Protein AF-A0A2V2AJR9-F1 (afdb_monomer_lite)

Radius of gyration: 31.97 Å; chains: 1; bounding box: 78×36×89 Å

Secondary structure (DSSP, 8-state):
-----SHHHHHHHHHHHHHHHHHHHHHHHHHHHHHHHHHHHHHHHHHTT-----TT-TTPEEEEETTEEEEEEEEEEETTEEEEEEE-TTS-EEEEEEEE---TT-PPP-GGGEEEE-SS-EEESSS-PPPB------

Foldseek 3Di:
DDDPPDPVPVVVVVVVVVVVVVVVVVVVVVVVVVVVVVVVVVVVVVVQPDFDADPVCNQWGWADHPVATWTKHFPDWDPQKTWIFTAHPNRHTLDIAIWGDQDPVRDTDGNVQWRHDPSQWTQGPPGDIIDGPPPPDD

pLDDT: mean 76.73, std 15.35, range [36.84, 96.38]

Structure (mmCIF, N/CA/C/O backbone):
data_AF-A0A2V2AJR9-F1
#
_entry.id   AF-A0A2V2AJR9-F1
#
loop_
_atom_site.group_PDB
_atom_site.id
_atom_site.type_symbol
_atom_site.label_atom_id
_atom_site.label_alt_id
_atom_site.label_comp_id
_atom_site.label_asym_id
_atom_site.label_entity_id
_atom_site.label_seq_id
_atom_site.pdbx_PDB_ins_code
_atom_site.Cartn_x
_atom_site.Cartn_y
_atom_site.Cartn_z
_atom_site.occupancy
_atom_site.B_iso_or_equiv
_atom_site.auth_seq_id
_atom_site.auth_comp_id
_atom_site.auth_asym_id
_atom_site.auth_atom_id
_atom_site.pdbx_PDB_model_num
ATOM 1 N N . MET A 1 1 ? 62.418 18.499 -64.722 1.00 42.22 1 MET A N 1
ATOM 2 C CA . MET A 1 1 ? 61.248 19.071 -64.012 1.00 42.22 1 MET A CA 1
ATOM 3 C C . MET A 1 1 ? 60.024 18.639 -64.803 1.00 42.22 1 MET A C 1
ATOM 5 O O . MET A 1 1 ? 60.052 18.815 -66.004 1.00 42.22 1 MET A O 1
ATOM 9 N N . SER A 1 2 ? 58.988 17.984 -64.301 1.00 48.09 2 SER A N 1
ATOM 10 C CA . SER A 1 2 ? 58.461 17.825 -62.945 1.00 48.09 2 SER A CA 1
ATOM 11 C C . SER A 1 2 ? 57.370 16.748 -63.058 1.00 48.09 2 SER A C 1
ATOM 13 O O . SER A 1 2 ? 56.442 16.892 -63.849 1.00 48.09 2 SER A O 1
ATOM 15 N N . ARG A 1 3 ? 57.480 15.642 -62.317 1.00 46.56 3 ARG A N 1
ATOM 16 C CA . ARG A 1 3 ? 56.421 14.621 -62.247 1.00 46.56 3 ARG A CA 1
ATOM 17 C C . ARG A 1 3 ? 56.436 13.952 -60.870 1.00 46.56 3 ARG A C 1
ATOM 19 O O . ARG A 1 3 ? 56.683 12.764 -60.768 1.00 46.56 3 ARG A O 1
ATOM 26 N N . LEU A 1 4 ? 56.241 14.743 -59.815 1.00 50.91 4 LEU A N 1
ATOM 27 C CA . LEU A 1 4 ? 56.117 14.273 -58.428 1.00 50.91 4 LEU A CA 1
ATOM 28 C C . LEU A 1 4 ? 55.195 15.223 -57.643 1.00 50.91 4 LEU A C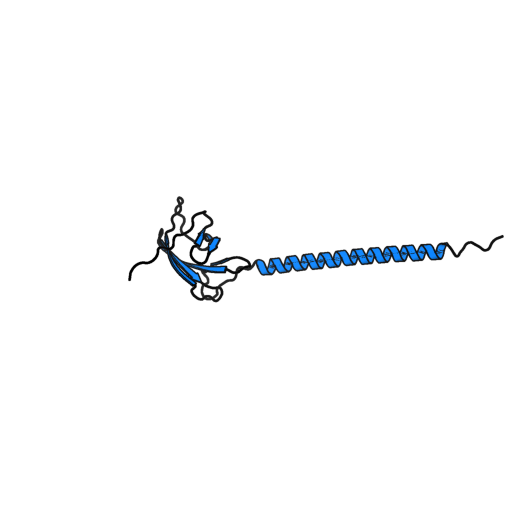 1
ATOM 30 O O . LEU A 1 4 ? 55.645 15.941 -56.761 1.00 50.91 4 LEU A O 1
ATOM 34 N N . THR A 1 5 ? 53.909 15.281 -57.998 1.00 52.09 5 THR A N 1
ATOM 35 C CA . THR A 1 5 ? 52.903 16.030 -57.213 1.00 52.09 5 THR A CA 1
ATOM 36 C C . THR A 1 5 ? 51.490 15.546 -57.546 1.00 52.09 5 THR A C 1
ATOM 38 O O . THR A 1 5 ? 50.695 16.261 -58.146 1.00 52.09 5 THR A O 1
ATOM 41 N N . ARG A 1 6 ? 51.165 14.285 -57.235 1.00 54.06 6 ARG A N 1
ATOM 42 C CA . ARG A 1 6 ? 49.758 13.828 -57.278 1.00 54.06 6 ARG A CA 1
ATOM 43 C C . ARG A 1 6 ? 49.387 12.704 -56.312 1.00 54.06 6 ARG A C 1
ATOM 45 O O . ARG A 1 6 ? 48.204 12.495 -56.083 1.00 54.06 6 ARG A O 1
ATOM 52 N N . GLU A 1 7 ? 50.356 12.013 -55.715 1.00 50.88 7 GLU A N 1
ATOM 53 C CA . GLU A 1 7 ? 50.063 10.841 -54.871 1.00 50.88 7 GLU A CA 1
ATOM 54 C C . GLU A 1 7 ? 49.806 11.181 -53.389 1.00 50.88 7 GLU A C 1
ATOM 56 O O . GLU A 1 7 ? 49.169 10.405 -52.686 1.00 50.88 7 GLU A O 1
ATOM 61 N N . GLY A 1 8 ? 50.207 12.370 -52.916 1.00 49.84 8 GLY A N 1
ATOM 62 C CA . GLY A 1 8 ? 50.017 12.787 -51.516 1.00 49.84 8 GLY A CA 1
ATOM 63 C C . GLY A 1 8 ? 48.597 13.251 -51.149 1.00 49.84 8 GLY A C 1
ATOM 64 O O . GLY A 1 8 ? 48.145 13.015 -50.031 1.00 49.84 8 GLY A O 1
ATOM 65 N N . GLU A 1 9 ? 47.858 13.870 -52.077 1.00 51.28 9 GLU A N 1
ATOM 66 C CA . GLU A 1 9 ? 46.521 14.430 -51.792 1.00 51.28 9 GLU A CA 1
ATOM 67 C C . GLU A 1 9 ? 45.401 13.374 -51.770 1.00 51.28 9 GLU A C 1
ATOM 69 O O . GLU A 1 9 ? 44.411 13.536 -51.049 1.00 51.28 9 GLU A O 1
ATOM 74 N N . LEU A 1 10 ? 45.552 12.261 -52.503 1.00 48.28 10 LEU A N 1
ATOM 75 C CA . LEU A 1 10 ? 44.538 11.197 -52.538 1.00 48.28 10 LEU A CA 1
ATOM 76 C C . LEU A 1 10 ? 44.457 10.405 -51.220 1.00 48.28 10 LEU A C 1
ATOM 78 O O . LEU A 1 10 ? 43.357 10.049 -50.787 1.00 48.28 10 LEU A O 1
ATOM 82 N N . CYS A 1 11 ? 45.584 10.159 -50.544 1.00 52.75 11 CYS A N 1
ATOM 83 C CA . CYS A 1 11 ? 45.584 9.435 -49.267 1.00 52.75 11 CYS A CA 1
ATOM 84 C C . CYS A 1 11 ? 44.961 10.265 -48.132 1.00 52.75 11 CYS A C 1
ATOM 86 O O . CYS A 1 11 ? 44.143 9.749 -47.370 1.00 52.75 11 CYS A O 1
ATOM 88 N N . GLN A 1 12 ? 45.253 11.569 -48.062 1.00 51.16 12 GLN A N 1
ATOM 89 C CA . GLN A 1 12 ? 44.772 12.441 -46.981 1.00 51.16 12 GLN A CA 1
ATOM 90 C C . GLN A 1 12 ? 43.250 12.689 -47.008 1.00 51.16 12 GLN A C 1
ATOM 92 O O . GLN A 1 12 ? 42.609 12.754 -45.956 1.00 51.16 12 GLN A O 1
ATOM 97 N N . CYS A 1 13 ? 42.640 12.800 -48.194 1.00 53.31 13 CYS A N 1
ATOM 98 C CA . CYS A 1 13 ? 41.189 13.000 -48.317 1.00 53.31 13 CYS A CA 1
ATOM 99 C C . CYS A 1 13 ? 40.373 11.755 -47.942 1.00 53.31 13 CYS A C 1
ATOM 101 O O . CYS A 1 13 ? 39.244 11.872 -47.457 1.00 53.31 13 CYS A O 1
ATOM 103 N N . THR A 1 14 ? 40.929 10.567 -48.171 1.00 53.72 14 THR A N 1
ATOM 104 C CA . THR A 1 14 ? 40.244 9.291 -47.927 1.00 53.72 14 THR A CA 1
ATOM 105 C C . THR A 1 14 ? 40.241 8.943 -46.437 1.00 53.72 14 THR A C 1
ATOM 107 O O . THR A 1 14 ? 39.232 8.469 -45.913 1.00 53.72 14 THR A O 1
ATOM 110 N N . ASP A 1 15 ? 41.330 9.270 -45.739 1.00 59.53 15 ASP A N 1
ATOM 111 C CA . ASP A 1 15 ? 41.487 9.060 -44.299 1.00 59.53 15 ASP A CA 1
ATOM 112 C C . ASP A 1 15 ? 40.589 10.006 -43.479 1.00 59.53 15 ASP A C 1
ATOM 114 O O . ASP A 1 15 ? 39.813 9.578 -42.625 1.00 59.53 15 ASP A O 1
ATOM 118 N N . LYS A 1 16 ? 40.551 11.297 -43.846 1.00 62.78 16 LYS A N 1
ATOM 119 C CA . LYS A 1 16 ? 39.670 12.290 -43.206 1.00 62.78 16 LYS A CA 1
ATOM 120 C C . LYS A 1 16 ? 38.186 11.934 -43.342 1.00 62.78 16 LYS A C 1
ATOM 122 O O . LYS A 1 16 ? 37.437 12.055 -42.376 1.00 62.78 16 LYS A O 1
ATOM 127 N N . LYS A 1 17 ? 37.756 11.457 -44.519 1.00 64.50 17 LYS A N 1
ATOM 128 C CA . LYS A 1 17 ? 36.372 11.003 -44.744 1.00 64.50 17 LYS A CA 1
ATOM 129 C C . LYS A 1 17 ? 36.039 9.745 -43.938 1.00 64.50 17 LYS A C 1
ATOM 131 O O . LYS A 1 17 ? 34.948 9.677 -43.378 1.00 64.50 17 LYS A O 1
ATOM 136 N N . ARG A 1 18 ? 36.964 8.782 -43.832 1.00 70.81 18 ARG A N 1
ATOM 137 C CA . ARG A 1 18 ? 36.795 7.601 -42.965 1.00 70.81 18 ARG A CA 1
ATOM 138 C C . ARG A 1 18 ? 36.678 7.993 -41.495 1.00 70.81 18 ARG A C 1
ATOM 140 O O . ARG A 1 18 ? 35.771 7.509 -40.828 1.00 70.81 18 ARG A O 1
ATOM 147 N N . LEU A 1 19 ? 37.519 8.910 -41.016 1.00 73.19 19 LEU A N 1
ATOM 148 C CA . LEU A 1 19 ? 37.468 9.413 -39.642 1.00 73.19 19 LEU A CA 1
ATOM 149 C C . LEU A 1 19 ? 36.123 10.092 -39.332 1.00 73.19 19 LEU A C 1
ATOM 151 O O . L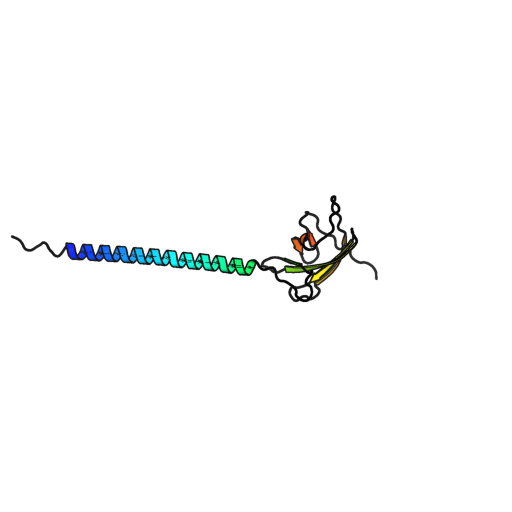EU A 1 19 ? 35.514 9.809 -38.304 1.00 73.19 19 LEU A O 1
ATOM 155 N N . SER A 1 20 ? 35.623 10.940 -40.241 1.00 78.44 20 SER A N 1
ATOM 156 C CA . SER A 1 20 ? 34.323 11.609 -40.090 1.00 78.44 20 SER A CA 1
ATOM 157 C C . SER A 1 20 ? 33.141 10.636 -40.085 1.00 78.44 20 SER A C 1
ATOM 159 O O . SER A 1 20 ? 32.211 10.819 -39.303 1.00 78.44 20 SER A O 1
ATOM 161 N N . ILE A 1 21 ? 33.175 9.589 -40.915 1.00 83.38 21 ILE A N 1
ATOM 162 C CA . ILE A 1 21 ? 32.126 8.558 -40.950 1.00 83.38 21 ILE A CA 1
ATOM 163 C C . ILE A 1 21 ? 32.126 7.743 -39.653 1.00 83.38 21 ILE A C 1
ATOM 165 O O . ILE A 1 21 ? 31.066 7.530 -39.073 1.00 83.38 21 ILE A O 1
ATOM 169 N N . THR A 1 22 ? 33.294 7.340 -39.149 1.00 86.06 22 THR A N 1
ATOM 170 C CA . THR A 1 22 ? 33.398 6.599 -37.883 1.00 86.06 22 THR A CA 1
ATOM 171 C C . THR A 1 22 ? 32.892 7.424 -36.698 1.00 86.06 22 THR A C 1
ATOM 173 O O . THR A 1 22 ? 32.164 6.903 -35.856 1.00 86.06 22 THR A O 1
ATOM 176 N N . LEU A 1 23 ? 33.209 8.724 -36.656 1.00 87.25 23 LEU A N 1
ATOM 177 C CA . LEU A 1 23 ? 32.698 9.651 -35.639 1.00 87.25 23 LEU A CA 1
ATOM 178 C C . LEU A 1 23 ? 31.177 9.810 -35.713 1.00 87.25 23 LEU A C 1
ATOM 180 O O . LEU A 1 23 ? 30.508 9.779 -34.682 1.00 87.25 23 LEU A O 1
ATOM 184 N N . LEU A 1 24 ? 30.625 9.927 -36.923 1.00 87.44 24 LEU A N 1
ATOM 185 C CA . LEU A 1 24 ? 29.182 10.004 -37.131 1.00 87.44 24 LEU A CA 1
ATOM 186 C C . LEU A 1 24 ? 28.481 8.715 -36.677 1.00 87.44 24 LEU A C 1
ATOM 188 O O . LEU A 1 24 ? 27.476 8.784 -35.976 1.00 87.44 24 LEU A O 1
ATOM 192 N N . ILE A 1 25 ? 29.025 7.544 -37.019 1.00 90.38 25 ILE A N 1
ATOM 193 C CA . ILE A 1 25 ? 28.482 6.242 -36.603 1.00 90.38 25 ILE A CA 1
ATOM 194 C C . ILE A 1 25 ? 28.535 6.090 -35.081 1.00 90.38 25 ILE A C 1
ATOM 196 O O . ILE A 1 25 ? 27.552 5.654 -34.483 1.00 90.38 25 ILE A O 1
ATOM 200 N N . ALA A 1 26 ? 29.645 6.470 -34.443 1.00 87.75 26 ALA A N 1
ATOM 201 C CA . ALA A 1 26 ? 29.785 6.420 -32.989 1.00 87.75 26 ALA A CA 1
ATOM 202 C C . ALA A 1 26 ? 28.782 7.356 -32.298 1.00 87.75 26 ALA A C 1
ATOM 204 O O . ALA A 1 26 ? 28.129 6.963 -31.332 1.00 87.75 26 ALA A O 1
ATOM 205 N N . PHE A 1 27 ? 28.599 8.564 -32.834 1.00 91.19 27 PHE A N 1
ATOM 206 C CA . PHE A 1 27 ? 27.632 9.530 -32.320 1.00 91.19 27 P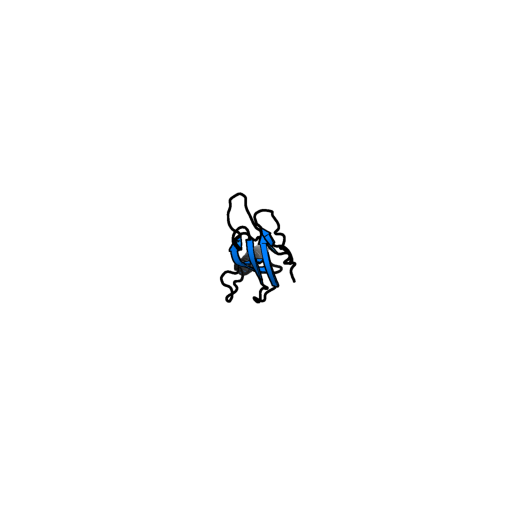HE A CA 1
ATOM 207 C C . PHE A 1 27 ? 26.190 9.021 -32.452 1.00 91.19 27 PHE A C 1
ATOM 209 O O . PHE A 1 27 ? 25.459 8.981 -31.463 1.00 91.19 27 PHE A O 1
ATOM 216 N N . LEU A 1 28 ? 25.799 8.536 -33.634 1.00 92.69 28 LEU A N 1
ATOM 217 C CA . LEU A 1 28 ? 24.472 7.956 -33.865 1.00 92.69 28 LEU A CA 1
ATOM 218 C C . LEU A 1 28 ? 24.226 6.717 -32.993 1.00 92.69 28 LEU A C 1
ATOM 220 O O . LEU A 1 28 ? 23.144 6.574 -32.428 1.00 92.69 28 LEU A O 1
ATOM 224 N N . SER A 1 29 ? 25.241 5.868 -32.814 1.00 93.88 29 SER A N 1
ATOM 225 C CA . SER A 1 29 ? 25.174 4.712 -31.910 1.00 93.88 29 SER A CA 1
ATOM 226 C C . SER A 1 29 ? 24.970 5.140 -30.458 1.00 93.88 29 SER A C 1
ATOM 228 O O . SER A 1 29 ? 24.154 4.546 -29.759 1.00 93.88 29 SER A O 1
ATOM 230 N N . SER A 1 30 ? 25.659 6.194 -30.005 1.00 93.62 30 SER A N 1
ATOM 231 C CA . SER A 1 30 ? 25.498 6.709 -28.640 1.00 93.62 30 SER A CA 1
ATOM 232 C C . SER A 1 30 ? 24.102 7.285 -28.391 1.00 93.62 30 SER A C 1
ATOM 234 O O . SER A 1 30 ? 23.515 7.019 -27.345 1.00 93.62 30 SER A O 1
ATOM 236 N N . ILE A 1 31 ? 23.528 7.990 -29.372 1.00 95.12 31 ILE A N 1
ATOM 237 C CA . ILE A 1 31 ? 22.151 8.495 -29.302 1.00 95.12 31 ILE A CA 1
ATOM 238 C C . ILE A 1 31 ? 21.157 7.336 -29.279 1.00 95.12 31 ILE A C 1
ATOM 240 O O . ILE A 1 31 ? 20.238 7.343 -28.464 1.00 95.12 31 ILE A O 1
ATOM 244 N N . GLY A 1 32 ? 21.348 6.331 -30.138 1.00 95.50 32 GLY A N 1
ATOM 245 C CA . GLY A 1 32 ? 20.505 5.138 -30.164 1.00 95.50 32 GLY A CA 1
ATOM 246 C C . GLY A 1 32 ? 20.526 4.391 -28.831 1.00 95.50 32 GLY A C 1
ATOM 247 O O . GLY A 1 32 ? 19.471 4.078 -28.285 1.00 95.50 32 GLY A O 1
ATOM 248 N N . LEU A 1 33 ? 21.715 4.177 -28.259 1.00 96.06 33 LEU A N 1
ATOM 249 C CA . LEU A 1 33 ? 21.862 3.552 -26.946 1.00 96.06 33 LEU A CA 1
ATOM 250 C C . LEU A 1 33 ? 21.179 4.379 -25.850 1.00 96.06 33 LEU A C 1
ATOM 252 O O . LEU A 1 33 ? 20.433 3.827 -25.045 1.00 96.06 33 LEU A O 1
ATOM 256 N N . LEU A 1 34 ? 21.386 5.699 -25.837 1.00 96.38 34 LEU A N 1
ATOM 257 C CA . LEU A 1 34 ? 20.754 6.586 -24.861 1.00 96.38 34 LEU A CA 1
ATOM 258 C C . LEU A 1 34 ? 19.224 6.544 -24.975 1.00 96.38 34 LEU A C 1
ATOM 260 O O . LEU A 1 34 ? 18.539 6.461 -23.960 1.00 96.38 34 LEU A O 1
ATOM 264 N N . ALA A 1 35 ? 18.685 6.546 -26.195 1.00 95.75 35 ALA A N 1
ATOM 265 C CA . ALA A 1 35 ? 17.249 6.452 -26.435 1.00 95.75 35 ALA A CA 1
ATOM 266 C C . ALA A 1 35 ? 16.663 5.129 -25.917 1.00 95.75 35 ALA A C 1
ATOM 268 O O . ALA A 1 35 ? 15.606 5.140 -25.289 1.00 95.75 35 ALA A O 1
ATOM 269 N N . ILE A 1 36 ? 17.365 4.006 -26.113 1.00 96.25 36 ILE A N 1
ATOM 270 C CA . ILE A 1 36 ? 16.960 2.698 -25.576 1.00 96.25 36 ILE A CA 1
ATOM 271 C C . ILE A 1 36 ? 16.958 2.721 -24.044 1.00 96.25 36 ILE A C 1
ATOM 273 O O . ILE A 1 36 ? 15.995 2.266 -23.434 1.00 96.25 36 ILE A O 1
ATOM 277 N N . LEU A 1 37 ? 17.994 3.285 -23.417 1.00 96.12 37 LEU A N 1
ATOM 278 C CA . LEU A 1 37 ? 18.073 3.391 -21.956 1.00 96.12 37 LEU A CA 1
ATOM 279 C C . LEU A 1 37 ? 16.953 4.266 -21.381 1.00 96.12 37 LEU A C 1
ATOM 281 O O . LEU A 1 37 ? 16.348 3.904 -20.374 1.00 96.12 37 LEU A O 1
ATOM 285 N N . VAL A 1 38 ? 16.644 5.392 -22.031 1.00 95.31 38 VAL A N 1
ATOM 286 C CA . VAL A 1 38 ? 15.532 6.267 -21.633 1.00 95.31 38 VAL A CA 1
ATOM 287 C C . VAL A 1 38 ? 14.198 5.543 -21.786 1.00 95.31 38 VAL A C 1
ATOM 289 O O . VAL A 1 38 ? 13.396 5.560 -20.856 1.00 95.31 38 VAL A O 1
ATOM 292 N N . LEU A 1 39 ? 13.966 4.872 -22.917 1.00 93.62 39 LEU A N 1
ATOM 293 C CA . LEU A 1 39 ? 12.743 4.102 -23.139 1.00 93.62 39 LEU A CA 1
ATOM 294 C C . LEU A 1 39 ? 12.586 2.999 -22.087 1.00 93.62 39 LEU A C 1
ATOM 296 O O . LEU A 1 39 ? 11.518 2.862 -21.502 1.00 93.62 39 LEU A O 1
ATOM 300 N N . PHE A 1 40 ? 13.656 2.261 -21.798 1.00 91.62 40 PHE A N 1
ATOM 301 C CA . PHE A 1 40 ? 13.657 1.218 -20.778 1.00 91.62 40 PHE A CA 1
ATOM 302 C C . PHE A 1 40 ? 13.343 1.780 -19.385 1.00 91.62 40 PHE A C 1
ATOM 304 O O . PHE A 1 40 ? 12.488 1.249 -18.682 1.00 91.62 40 PHE A O 1
ATOM 311 N N . ALA A 1 41 ? 13.952 2.907 -19.008 1.00 88.19 41 ALA A N 1
ATOM 312 C CA . ALA A 1 41 ? 13.652 3.581 -17.747 1.00 88.19 41 ALA A CA 1
ATOM 313 C C . ALA A 1 41 ? 12.188 4.055 -17.660 1.00 88.19 41 ALA A C 1
ATOM 315 O O . ALA A 1 41 ? 11.581 3.987 -16.589 1.00 88.19 41 ALA A O 1
ATOM 316 N N . VAL A 1 42 ? 11.610 4.522 -18.771 1.00 87.00 42 VAL A N 1
ATOM 317 C CA . VAL A 1 42 ? 10.192 4.907 -18.841 1.00 87.00 42 VAL A CA 1
ATOM 318 C C . VAL A 1 42 ? 9.288 3.686 -18.681 1.00 87.00 42 VAL A C 1
ATOM 320 O O . VAL A 1 42 ? 8.356 3.747 -17.884 1.00 87.00 42 VAL A O 1
ATOM 323 N N . LEU A 1 43 ? 9.581 2.579 -19.367 1.00 84.88 43 LEU A N 1
ATOM 324 C CA . LEU A 1 43 ? 8.814 1.334 -19.256 1.00 84.88 43 LEU A CA 1
ATOM 325 C C . LEU A 1 43 ? 8.810 0.801 -17.818 1.00 84.88 43 LEU A C 1
ATOM 327 O O . LEU A 1 43 ? 7.738 0.560 -17.267 1.00 84.88 43 LEU A O 1
ATOM 331 N N . LEU A 1 44 ? 9.980 0.753 -17.170 1.00 79.50 44 LEU A N 1
ATOM 332 C CA . LEU A 1 44 ? 10.097 0.351 -15.764 1.00 79.50 44 LEU A CA 1
ATOM 333 C C . LEU A 1 44 ? 9.293 1.253 -14.818 1.00 79.50 44 LEU A C 1
ATOM 335 O O . LEU A 1 44 ? 8.747 0.786 -13.822 1.00 79.50 44 LEU A O 1
ATOM 339 N N . ARG A 1 45 ? 9.214 2.563 -15.090 1.00 73.06 45 ARG A N 1
ATOM 340 C CA . ARG A 1 45 ? 8.377 3.471 -14.288 1.00 73.06 45 ARG A CA 1
ATOM 341 C C . ARG A 1 45 ? 6.888 3.269 -14.533 1.00 73.06 45 ARG A C 1
ATOM 343 O O . ARG A 1 45 ? 6.106 3.454 -13.606 1.00 73.06 45 ARG A O 1
ATOM 350 N N . MET A 1 46 ? 6.501 2.936 -15.760 1.00 66.38 46 MET A N 1
ATOM 351 C CA . MET A 1 46 ? 5.100 2.787 -16.138 1.00 66.38 46 MET A CA 1
ATOM 352 C C . MET A 1 46 ? 4.483 1.534 -15.508 1.00 66.38 46 MET A C 1
ATOM 354 O O . MET A 1 46 ? 3.392 1.626 -14.950 1.00 66.38 46 MET A O 1
ATOM 358 N N . GLU A 1 47 ? 5.211 0.411 -15.493 1.00 62.09 47 GLU A N 1
ATOM 359 C CA . GLU A 1 47 ? 4.816 -0.799 -14.749 1.00 62.09 47 GLU A CA 1
ATOM 360 C C . GLU A 1 47 ? 4.673 -0.529 -13.243 1.00 62.09 47 GLU A C 1
ATOM 362 O O . GLU A 1 47 ? 3.782 -1.067 -12.593 1.00 62.09 47 GLU A O 1
ATOM 367 N N . ARG A 1 48 ? 5.489 0.376 -12.691 1.00 59.56 48 ARG A N 1
ATOM 368 C CA . ARG A 1 48 ? 5.502 0.707 -11.257 1.00 59.56 48 ARG A CA 1
ATOM 369 C C . ARG A 1 48 ? 4.335 1.585 -10.791 1.00 59.56 48 ARG A C 1
ATOM 371 O O . ARG A 1 48 ? 4.133 1.722 -9.590 1.00 59.56 48 ARG A O 1
ATOM 378 N N . SER A 1 49 ? 3.610 2.241 -11.702 1.00 58.75 49 SER A N 1
ATOM 379 C CA . SER A 1 49 ? 2.662 3.306 -11.333 1.00 58.75 49 SER A CA 1
ATOM 380 C C . SER A 1 49 ? 1.238 2.825 -11.045 1.00 58.75 49 SER A C 1
ATOM 382 O O . SER A 1 49 ? 0.432 3.619 -10.555 1.00 58.75 49 SER A O 1
ATOM 384 N N . VAL A 1 50 ? 0.895 1.576 -11.362 1.00 66.62 50 VAL A N 1
ATOM 385 C CA . VAL A 1 50 ? -0.461 1.061 -11.143 1.00 66.62 50 VAL A CA 1
ATOM 386 C C . VAL A 1 50 ? -0.462 0.248 -9.859 1.00 66.62 50 VAL A C 1
ATOM 388 O O . VAL A 1 50 ? -0.006 -0.891 -9.839 1.00 66.62 50 VAL A O 1
ATOM 391 N N . ALA A 1 51 ? -0.971 0.843 -8.778 1.00 71.62 51 ALA A N 1
ATOM 392 C CA . ALA A 1 51 ? -1.251 0.084 -7.567 1.00 71.62 51 ALA A CA 1
ATOM 393 C C . ALA A 1 51 ? -2.237 -1.046 -7.918 1.00 71.62 51 ALA A C 1
ATOM 395 O O . ALA A 1 51 ? -3.241 -0.780 -8.594 1.00 71.62 51 ALA A O 1
ATOM 396 N N . PRO A 1 52 ? -1.967 -2.295 -7.509 1.00 81.50 52 PRO A N 1
ATOM 397 C CA . PRO A 1 52 ? -2.866 -3.398 -7.793 1.00 81.50 52 PRO A CA 1
ATOM 398 C C . PRO A 1 52 ? -4.225 -3.135 -7.133 1.00 81.50 52 PRO A C 1
ATOM 400 O O . PRO A 1 52 ? -4.333 -2.458 -6.109 1.00 81.50 52 PRO A O 1
ATOM 403 N N . THR A 1 53 ? -5.282 -3.650 -7.756 1.00 83.44 53 THR A N 1
ATOM 404 C CA . THR A 1 53 ? -6.659 -3.524 -7.264 1.00 83.44 53 THR A CA 1
ATOM 405 C C . THR A 1 53 ? -7.240 -4.910 -7.061 1.00 83.44 53 THR A C 1
ATOM 407 O O . THR A 1 53 ? -6.994 -5.817 -7.857 1.00 83.44 53 THR A O 1
ATOM 410 N N . LEU A 1 54 ? -8.014 -5.085 -5.992 1.00 85.44 54 LEU A N 1
ATOM 411 C CA . LEU A 1 54 ? -8.625 -6.366 -5.673 1.00 85.44 54 LEU A CA 1
ATOM 412 C C . LEU A 1 54 ? -10.096 -6.342 -6.098 1.00 85.44 54 LEU A C 1
ATOM 414 O O . LEU A 1 54 ? -10.929 -5.735 -5.436 1.00 85.44 54 LEU A O 1
ATOM 418 N N . ILE A 1 55 ? -10.428 -7.007 -7.210 1.00 84.50 55 ILE A N 1
ATOM 419 C CA . ILE A 1 55 ? -11.775 -6.946 -7.819 1.00 84.50 55 ILE A CA 1
ATOM 420 C C . ILE A 1 55 ? -12.876 -7.358 -6.827 1.00 84.50 55 ILE A C 1
ATOM 422 O O . ILE A 1 55 ? -13.933 -6.734 -6.780 1.00 84.50 55 ILE A O 1
ATOM 426 N N . ALA A 1 56 ? -12.626 -8.391 -6.017 1.00 86.06 56 ALA A N 1
ATOM 427 C CA . ALA A 1 56 ? -13.577 -8.872 -5.014 1.00 86.06 56 ALA A CA 1
ATOM 428 C C . ALA A 1 56 ? -13.773 -7.896 -3.836 1.00 86.06 56 ALA A C 1
ATOM 430 O O . ALA A 1 56 ? -14.792 -7.962 -3.152 1.00 86.06 56 ALA A O 1
ATOM 431 N N . HIS A 1 57 ? -12.819 -6.988 -3.613 1.00 85.75 57 HIS A N 1
ATOM 432 C CA . HIS A 1 57 ? -12.808 -6.018 -2.521 1.00 85.75 57 HIS A CA 1
ATOM 433 C C . HIS A 1 57 ? -12.456 -4.626 -3.065 1.00 85.75 57 HIS A C 1
ATOM 435 O O . HIS A 1 57 ? -11.342 -4.144 -2.860 1.00 85.75 57 HIS A O 1
ATOM 441 N N . PRO A 1 58 ? -13.395 -3.947 -3.750 1.00 84.31 58 PRO A N 1
ATOM 442 C CA . PRO A 1 58 ? -13.119 -2.671 -4.414 1.00 84.31 58 PRO A CA 1
ATOM 443 C C . PRO A 1 58 ? -12.756 -1.535 -3.443 1.00 84.31 58 PRO A C 1
ATOM 445 O O . PRO A 1 58 ? -12.211 -0.522 -3.868 1.00 84.31 58 PRO A O 1
ATOM 448 N N . ASN A 1 59 ? -13.046 -1.698 -2.148 1.00 85.50 59 ASN A N 1
ATOM 449 C CA . ASN A 1 59 ? -12.694 -0.738 -1.101 1.00 85.50 59 ASN A CA 1
ATOM 450 C C . ASN A 1 59 ? -11.335 -1.031 -0.445 1.00 85.50 59 ASN A C 1
ATOM 452 O O . ASN A 1 59 ? -10.896 -0.256 0.408 1.00 85.50 59 ASN A O 1
ATOM 456 N N . ALA A 1 60 ? -10.688 -2.148 -0.791 1.00 90.00 60 ALA A N 1
ATOM 457 C CA . ALA A 1 60 ? -9.375 -2.483 -0.269 1.00 90.00 60 ALA A CA 1
ATOM 458 C C . ALA A 1 60 ? -8.293 -1.707 -1.026 1.00 90.00 60 ALA A C 1
ATOM 460 O O . ALA A 1 60 ? -8.233 -1.728 -2.257 1.00 90.00 60 ALA A O 1
ATOM 461 N N . LEU A 1 61 ? -7.422 -1.034 -0.281 1.00 90.50 61 LEU A N 1
ATOM 462 C CA . LEU A 1 61 ? -6.314 -0.264 -0.828 1.00 90.50 61 LEU A CA 1
ATOM 463 C C . LEU A 1 61 ? -5.023 -1.070 -0.733 1.00 90.50 61 LEU A C 1
ATOM 465 O O . LEU A 1 61 ? -4.727 -1.641 0.315 1.00 90.50 61 LEU A O 1
ATOM 469 N N . TRP A 1 62 ? -4.240 -1.089 -1.808 1.00 90.06 62 TRP A N 1
ATOM 470 C CA . TRP A 1 62 ? -2.898 -1.654 -1.764 1.00 90.06 62 TRP A CA 1
ATOM 471 C C . TRP A 1 62 ? -1.955 -0.767 -0.951 1.00 90.06 62 TRP A C 1
ATOM 473 O O . TRP A 1 62 ? -1.793 0.419 -1.246 1.00 90.06 62 TRP A O 1
ATOM 483 N N . VAL A 1 63 ? -1.303 -1.363 0.042 1.00 88.00 63 VAL A N 1
ATOM 484 C CA . VAL A 1 63 ? -0.260 -0.746 0.855 1.00 88.00 63 VAL A CA 1
ATOM 485 C C . VAL A 1 63 ? 0.975 -1.634 0.785 1.00 88.00 63 VAL A C 1
ATOM 487 O O . VAL A 1 63 ? 0.982 -2.761 1.279 1.00 88.00 63 VAL A O 1
ATOM 490 N N . GLY A 1 64 ? 2.026 -1.130 0.145 1.00 82.62 64 GLY A N 1
ATOM 491 C CA . GLY A 1 64 ? 3.261 -1.873 -0.070 1.00 82.62 64 GLY A CA 1
ATOM 492 C C . GLY A 1 64 ? 4.169 -1.225 -1.102 1.00 82.62 64 GLY A C 1
ATOM 493 O O . GLY A 1 64 ? 3.857 -0.169 -1.657 1.00 82.62 64 GLY A O 1
ATOM 494 N N . GLY A 1 65 ? 5.306 -1.871 -1.337 1.00 77.31 65 GLY A N 1
ATOM 495 C CA . GLY A 1 65 ? 6.344 -1.416 -2.253 1.00 77.31 65 GLY A CA 1
ATOM 496 C C . GLY A 1 65 ? 6.711 -2.481 -3.282 1.00 77.31 65 GLY A C 1
ATOM 497 O O . GLY A 1 65 ? 5.924 -3.367 -3.599 1.00 77.31 65 GLY A O 1
ATOM 498 N N . GLU A 1 66 ? 7.929 -2.378 -3.804 1.00 68.31 66 GLU A N 1
ATOM 499 C CA . GLU A 1 66 ? 8.483 -3.310 -4.795 1.00 68.31 66 GLU A CA 1
ATOM 500 C C . GLU A 1 66 ? 8.658 -4.732 -4.247 1.00 68.31 66 GLU A C 1
ATOM 502 O O . GLU A 1 66 ? 8.448 -5.695 -4.976 1.00 68.31 66 GLU A O 1
ATOM 507 N N . ASP A 1 67 ? 8.961 -4.861 -2.954 1.00 74.62 67 ASP A N 1
ATOM 508 C CA . ASP A 1 67 ? 9.171 -6.150 -2.282 1.00 74.62 67 ASP A CA 1
ATOM 509 C C . ASP A 1 67 ? 7.857 -6.861 -1.905 1.00 74.62 67 ASP A C 1
ATOM 511 O O . ASP A 1 67 ? 7.865 -7.901 -1.244 1.00 74.62 67 ASP A O 1
ATOM 515 N N . GLY A 1 68 ? 6.720 -6.294 -2.315 1.00 82.62 68 GLY A N 1
ATOM 516 C CA . GLY A 1 68 ? 5.385 -6.785 -2.012 1.00 82.62 68 GLY A CA 1
ATOM 517 C C . GLY A 1 68 ? 4.590 -5.845 -1.112 1.00 82.62 68 GLY A C 1
ATOM 518 O O . GLY A 1 68 ? 5.019 -4.752 -0.724 1.00 82.62 68 GLY A O 1
ATOM 519 N N . GLY A 1 69 ? 3.373 -6.275 -0.808 1.00 87.88 69 GLY A N 1
ATOM 520 C CA . GLY A 1 69 ? 2.406 -5.479 -0.075 1.00 87.88 69 GLY A CA 1
ATOM 521 C C . GLY A 1 69 ? 1.176 -6.272 0.311 1.00 87.88 69 GLY A C 1
ATOM 522 O O . GLY A 1 69 ? 1.079 -7.481 0.088 1.00 87.88 69 GLY A O 1
ATOM 523 N N . VAL A 1 70 ? 0.235 -5.558 0.909 1.00 90.81 70 VAL A N 1
ATOM 524 C CA . VAL A 1 70 ? -1.033 -6.100 1.374 1.00 90.81 70 VAL A CA 1
ATOM 525 C C . VAL A 1 70 ? -2.177 -5.190 0.965 1.00 90.81 70 VAL A C 1
ATOM 527 O O . VAL A 1 70 ? -2.027 -3.978 0.819 1.00 90.81 70 VAL A O 1
ATOM 530 N N . PHE A 1 71 ? -3.350 -5.783 0.816 1.00 92.94 71 PHE A N 1
ATOM 531 C CA . PHE A 1 71 ? -4.593 -5.050 0.660 1.00 92.94 71 PHE A CA 1
ATOM 532 C C . PHE A 1 71 ? -5.187 -4.749 2.029 1.00 92.94 71 PHE A C 1
ATOM 534 O O . PHE A 1 71 ? -5.327 -5.648 2.854 1.00 92.94 71 PHE A O 1
ATOM 541 N N . ILE A 1 72 ? -5.559 -3.496 2.270 1.00 91.19 72 ILE A N 1
ATOM 542 C CA . ILE A 1 72 ? -6.117 -3.061 3.547 1.00 91.19 72 ILE A CA 1
ATOM 543 C C . ILE A 1 72 ? -7.493 -2.449 3.336 1.00 91.19 72 ILE A C 1
ATOM 545 O O . ILE A 1 72 ? -7.673 -1.538 2.531 1.00 91.19 72 ILE A O 1
ATOM 549 N N . GLU A 1 73 ? -8.464 -2.932 4.104 1.00 92.06 73 GLU A N 1
ATOM 550 C CA . GLU A 1 73 ? -9.848 -2.477 4.065 1.00 92.06 73 GLU A CA 1
ATOM 551 C C . GLU A 1 73 ? -10.338 -2.132 5.478 1.00 92.06 73 GLU A C 1
ATOM 553 O O . GLU A 1 73 ? -10.242 -2.937 6.407 1.00 92.06 73 GLU A O 1
ATOM 558 N N . VAL A 1 74 ? -10.911 -0.936 5.640 1.00 89.69 74 VAL A N 1
ATOM 559 C CA . VAL A 1 74 ? -11.640 -0.553 6.858 1.00 89.69 74 VAL A CA 1
ATOM 560 C C . VAL A 1 74 ? -13.106 -0.923 6.660 1.00 89.69 74 VAL A C 1
ATOM 562 O O . VAL A 1 74 ? -13.878 -0.168 6.079 1.00 89.69 74 VAL A O 1
ATOM 565 N N . SER A 1 75 ? -13.492 -2.108 7.123 1.00 87.94 75 SER A N 1
ATOM 566 C CA . SER A 1 75 ? -14.849 -2.634 6.898 1.00 87.94 75 SER A CA 1
ATOM 567 C C . SER A 1 75 ? -15.904 -2.075 7.858 1.00 87.94 75 SER A C 1
ATOM 569 O O . SER A 1 75 ? -17.090 -2.066 7.532 1.00 87.94 75 SER A O 1
ATOM 571 N N . LYS A 1 76 ? -15.489 -1.609 9.044 1.00 88.06 76 LYS A N 1
ATOM 572 C CA . LYS A 1 76 ? -16.356 -0.918 10.010 1.00 88.06 76 LYS A CA 1
ATOM 573 C C . LYS A 1 76 ? -15.630 0.282 10.594 1.00 88.06 76 LYS A C 1
ATOM 575 O O . LYS A 1 76 ? -14.468 0.166 10.982 1.00 88.06 76 LYS A O 1
ATOM 580 N N . ALA A 1 77 ? -16.332 1.405 10.685 1.00 86.06 77 ALA A N 1
ATOM 581 C CA . ALA A 1 77 ? -15.814 2.651 11.228 1.00 86.06 77 ALA A CA 1
ATOM 582 C C . ALA A 1 77 ? -16.731 3.156 12.347 1.00 86.06 77 ALA A C 1
ATOM 584 O O . ALA A 1 77 ? -17.799 3.704 12.089 1.00 86.06 77 ALA A O 1
ATOM 585 N N . GLU A 1 78 ? -16.301 2.964 13.592 1.00 84.38 78 GLU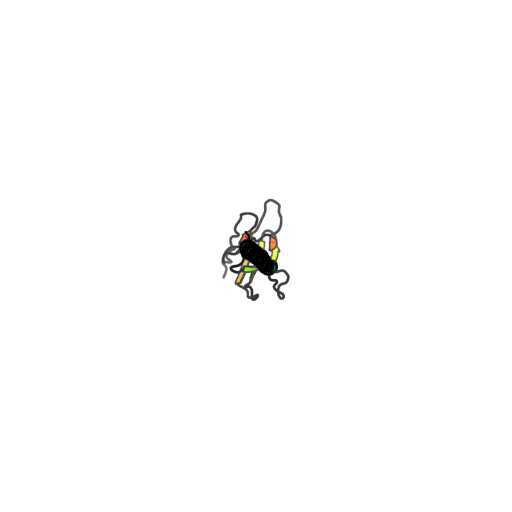 A N 1
ATOM 586 C CA . GLU A 1 78 ? -17.009 3.354 14.812 1.00 84.38 78 GLU A CA 1
ATOM 587 C C . GLU A 1 78 ? -16.062 4.163 15.703 1.00 84.38 78 GLU A C 1
ATOM 589 O O . GLU A 1 78 ? -15.602 3.680 16.736 1.00 84.38 78 GLU A O 1
ATOM 594 N N . ALA A 1 79 ? -15.721 5.386 15.279 1.00 81.12 79 ALA A N 1
ATOM 595 C CA . ALA A 1 79 ? -14.726 6.223 15.951 1.00 81.12 79 ALA A CA 1
ATOM 596 C C . ALA A 1 79 ? -14.884 6.208 17.494 1.00 81.12 79 ALA A C 1
ATOM 598 O O . ALA A 1 79 ? -15.972 6.499 17.995 1.00 81.12 79 ALA A O 1
ATOM 599 N N . PRO A 1 80 ? -13.821 5.896 18.265 1.00 82.81 80 PRO A N 1
ATOM 600 C CA . PRO A 1 80 ? -12.425 5.733 17.847 1.00 82.81 80 PRO A CA 1
ATOM 601 C C . PRO A 1 80 ? -12.036 4.304 17.416 1.00 82.81 80 PRO A C 1
ATOM 603 O O . PRO A 1 80 ? -10.858 4.054 17.198 1.00 82.81 80 PRO A O 1
ATOM 606 N N . ASN A 1 81 ? -12.967 3.360 17.322 1.00 85.44 81 ASN A N 1
ATOM 607 C CA . ASN A 1 81 ? -12.705 1.957 17.002 1.00 85.44 81 ASN A CA 1
ATOM 608 C C . ASN A 1 81 ? -12.987 1.657 15.523 1.00 85.44 81 ASN A C 1
ATOM 610 O O . ASN A 1 81 ? -14.019 2.028 14.969 1.00 85.44 81 ASN A O 1
ATOM 614 N N . TYR A 1 82 ? -12.082 0.944 14.869 1.00 86.31 82 TYR A N 1
ATOM 615 C CA . TYR A 1 82 ? -12.189 0.604 13.455 1.00 86.31 82 TYR A CA 1
ATOM 616 C C . TYR A 1 82 ? -11.886 -0.874 13.274 1.00 86.31 82 TYR A C 1
ATOM 618 O O . TYR A 1 82 ? -10.957 -1.392 13.888 1.00 86.31 82 TYR A O 1
ATOM 626 N N . TYR A 1 83 ? -12.663 -1.559 12.439 1.00 88.50 83 TYR A N 1
ATOM 627 C CA . TYR A 1 83 ? -12.392 -2.951 12.098 1.00 88.50 83 TYR A CA 1
ATOM 628 C C . TYR A 1 83 ? -11.637 -3.015 10.779 1.00 88.50 83 TYR A C 1
ATOM 630 O O . TYR A 1 83 ? -12.206 -2.755 9.710 1.00 88.50 83 TYR A O 1
ATOM 638 N N . VAL A 1 84 ? -10.360 -3.367 10.873 1.00 89.94 84 VAL A N 1
ATOM 639 C CA . VAL A 1 84 ? -9.441 -3.424 9.740 1.00 89.94 84 VAL A CA 1
ATOM 640 C C . VAL A 1 84 ? -9.234 -4.872 9.329 1.00 89.94 84 VAL A C 1
ATOM 642 O O . VAL A 1 84 ? -9.056 -5.750 10.173 1.00 89.94 84 VAL A O 1
ATOM 645 N N . GLN A 1 85 ? -9.271 -5.108 8.023 1.00 92.94 85 GLN A N 1
ATOM 646 C CA . GLN A 1 85 ? -8.936 -6.377 7.393 1.00 92.94 85 GLN A CA 1
ATOM 647 C C . GLN A 1 85 ? -7.706 -6.165 6.517 1.00 92.94 85 GLN A C 1
ATOM 649 O O . GLN A 1 85 ? -7.669 -5.235 5.709 1.00 92.94 85 GLN A O 1
ATOM 654 N N . VAL A 1 86 ? -6.718 -7.031 6.686 1.00 91.62 86 VAL A N 1
ATOM 655 C CA . VAL A 1 86 ? -5.490 -7.082 5.900 1.00 91.62 86 VAL A CA 1
ATOM 656 C C . VAL A 1 86 ? -5.516 -8.368 5.090 1.00 91.62 86 VAL A C 1
ATOM 658 O O . VAL A 1 86 ? -5.773 -9.449 5.623 1.00 91.62 86 VAL A O 1
ATOM 661 N N . ARG A 1 87 ? -5.269 -8.258 3.790 1.00 93.06 87 ARG A N 1
ATOM 662 C CA . ARG A 1 87 ? -5.348 -9.355 2.830 1.00 93.06 87 ARG A CA 1
ATOM 663 C C . ARG A 1 87 ? -4.054 -9.475 2.044 1.00 93.06 87 ARG A C 1
ATOM 665 O O . ARG A 1 87 ? -3.389 -8.481 1.757 1.00 93.06 87 ARG A O 1
ATOM 672 N N . HIS A 1 88 ? -3.729 -10.702 1.678 1.00 90.94 88 HIS A N 1
ATOM 673 C CA . HIS A 1 88 ? -2.668 -11.004 0.730 1.00 90.94 88 HIS A CA 1
ATOM 674 C C . HIS A 1 88 ? -3.017 -10.478 -0.669 1.00 90.94 88 HIS A C 1
ATOM 676 O O . HIS A 1 88 ? -4.172 -10.167 -0.965 1.00 90.94 88 HIS A O 1
ATOM 682 N N . GLU A 1 89 ? -2.023 -10.433 -1.557 1.00 88.31 89 GLU A N 1
ATOM 683 C CA . GLU A 1 89 ? -2.196 -10.047 -2.964 1.00 88.31 89 GLU A CA 1
ATOM 684 C C . GLU A 1 89 ? -3.245 -10.900 -3.697 1.00 88.31 89 GLU A C 1
ATOM 686 O O . GLU A 1 89 ? -3.998 -10.392 -4.524 1.00 88.31 89 GLU A O 1
ATOM 691 N N . ASN A 1 90 ? -3.358 -12.184 -3.342 1.00 87.31 90 ASN A N 1
ATOM 692 C CA . ASN A 1 90 ? -4.367 -13.094 -3.890 1.00 87.31 90 ASN A CA 1
ATOM 693 C C . ASN A 1 90 ? -5.792 -12.853 -3.335 1.00 87.31 90 ASN A C 1
ATOM 695 O O . ASN A 1 90 ? -6.742 -13.482 -3.797 1.00 87.31 90 ASN A O 1
ATOM 699 N N . GLY A 1 91 ? -5.944 -11.953 -2.359 1.00 87.94 91 GLY A N 1
ATOM 700 C CA . GLY A 1 91 ? -7.201 -11.608 -1.698 1.00 87.94 91 GLY A CA 1
ATOM 701 C C . GLY A 1 91 ? -7.539 -12.418 -0.445 1.00 87.94 91 GLY A C 1
ATOM 702 O O . GLY A 1 91 ? -8.510 -12.076 0.246 1.00 87.94 91 GLY A O 1
ATOM 703 N N . ASP A 1 92 ? -6.741 -13.434 -0.112 1.00 91.69 92 ASP A N 1
ATOM 704 C CA . ASP A 1 92 ? -6.920 -14.219 1.107 1.00 91.69 92 ASP A CA 1
ATOM 705 C C . ASP A 1 92 ? -6.698 -13.356 2.346 1.00 91.69 92 ASP A C 1
ATOM 707 O O . ASP A 1 92 ? -5.892 -12.424 2.357 1.00 91.69 92 ASP A O 1
ATOM 711 N N . MET A 1 93 ? -7.422 -13.672 3.417 1.00 91.88 93 MET A N 1
ATOM 712 C CA . MET A 1 93 ? -7.278 -12.968 4.687 1.00 91.88 93 MET A CA 1
ATOM 713 C C . MET A 1 93 ? -5.902 -13.253 5.296 1.00 91.88 93 MET A C 1
ATOM 715 O O . MET A 1 93 ? -5.600 -14.402 5.606 1.00 91.88 93 MET A O 1
ATOM 719 N N . TRP A 1 94 ? -5.113 -12.203 5.527 1.00 91.00 94 TRP A N 1
ATOM 720 C CA . TRP A 1 94 ? -3.881 -12.282 6.312 1.00 91.00 94 TRP A CA 1
ATOM 721 C C . TRP A 1 94 ? -4.206 -12.116 7.797 1.00 91.00 94 TRP A C 1
ATOM 723 O O . TRP A 1 94 ? -3.894 -12.970 8.625 1.00 91.00 94 TRP A O 1
ATOM 733 N N . SER A 1 95 ? -4.837 -10.998 8.155 1.00 89.25 95 SER A N 1
ATOM 734 C CA . SER A 1 95 ? -5.194 -10.671 9.534 1.00 89.25 95 SER A CA 1
ATOM 735 C C . SER A 1 95 ? -6.392 -9.732 9.577 1.00 89.25 95 SER A C 1
ATOM 737 O O . SER A 1 95 ? -6.704 -9.028 8.621 1.00 89.25 95 SER A O 1
ATOM 739 N N . GLN A 1 96 ? -7.097 -9.726 10.702 1.00 90.50 96 GLN A N 1
ATOM 740 C CA . GLN A 1 96 ? -8.215 -8.821 10.929 1.00 90.50 96 GLN A CA 1
ATOM 741 C C . GLN A 1 96 ? -8.329 -8.497 12.411 1.00 90.50 96 GLN A C 1
ATOM 743 O O . GLN A 1 96 ? -7.993 -9.326 13.262 1.00 90.50 96 GLN A O 1
ATOM 748 N N . GLY A 1 97 ? -8.831 -7.311 12.732 1.00 87.31 97 GLY A N 1
ATOM 749 C CA . GLY A 1 97 ? -8.982 -6.922 14.123 1.00 87.31 97 GLY A CA 1
ATOM 750 C C . GLY A 1 97 ? -9.564 -5.538 14.324 1.00 87.31 97 GLY A C 1
ATOM 751 O O . GLY A 1 97 ? -9.648 -4.718 13.407 1.00 87.31 97 GLY A O 1
ATOM 752 N N . TRP A 1 98 ? -9.957 -5.299 15.571 1.00 85.12 98 TRP A N 1
ATOM 753 C CA . TRP A 1 98 ? -10.300 -3.969 16.037 1.00 85.12 98 TRP A CA 1
ATOM 754 C C . TRP A 1 98 ? -9.023 -3.196 16.344 1.00 85.12 98 TRP A C 1
ATOM 756 O O . TRP A 1 98 ? -8.133 -3.673 17.049 1.00 85.12 98 TRP A O 1
ATOM 766 N N . VAL A 1 99 ? -8.953 -1.988 15.803 1.00 82.50 99 VAL A N 1
ATOM 767 C CA . VAL A 1 99 ? -7.902 -1.022 16.089 1.00 82.50 99 VAL A CA 1
ATOM 768 C C . VAL A 1 99 ? -8.534 0.257 16.594 1.00 82.50 99 VAL A C 1
ATOM 770 O O . VAL A 1 99 ? -9.573 0.704 16.101 1.00 82.50 99 VAL A O 1
ATOM 773 N N . ARG A 1 100 ? -7.894 0.864 17.586 1.00 81.50 100 ARG A N 1
ATOM 774 C CA . ARG A 1 100 ? -8.336 2.134 18.141 1.00 81.50 100 ARG A CA 1
ATOM 775 C C . ARG A 1 100 ? -7.479 3.261 17.582 1.00 81.50 100 ARG A C 1
ATOM 777 O O . ARG A 1 100 ? -6.265 3.269 17.754 1.00 81.50 100 ARG A O 1
ATOM 784 N N . TYR A 1 101 ? -8.120 4.226 16.935 1.00 78.44 101 TYR A N 1
ATOM 785 C CA . TYR A 1 101 ? -7.487 5.397 16.347 1.00 78.44 101 TYR A CA 1
ATOM 786 C C . TYR A 1 101 ? -8.253 6.670 16.702 1.00 78.44 101 TYR A C 1
ATOM 788 O O . TYR A 1 101 ? -9.464 6.779 16.508 1.00 78.44 101 TYR A O 1
ATOM 796 N N . SER A 1 102 ? -7.531 7.663 17.209 1.00 74.25 102 SER A N 1
ATOM 797 C CA . SER A 1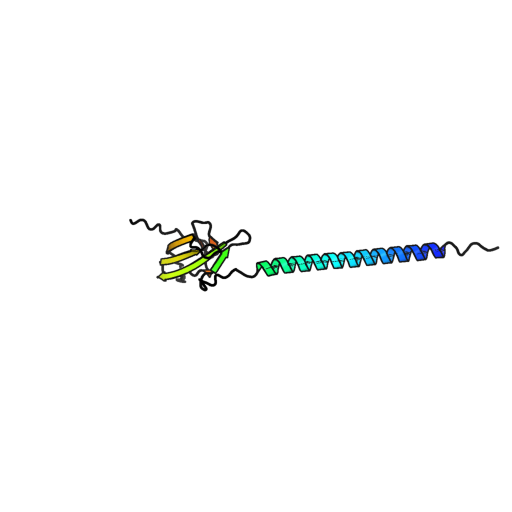 102 ? -8.066 8.997 17.463 1.00 74.25 102 SER A CA 1
ATOM 798 C C . SER A 1 102 ? -6.994 10.033 17.164 1.00 74.25 102 SER A C 1
ATOM 800 O O . SER A 1 102 ? -5.936 10.030 17.793 1.00 74.25 102 SER A O 1
ATOM 802 N N . THR A 1 103 ? -7.275 10.930 16.228 1.00 72.38 103 THR A N 1
ATOM 803 C CA . THR A 1 103 ? -6.464 12.124 15.963 1.00 72.38 103 THR A CA 1
ATOM 804 C C . THR A 1 103 ? -7.013 13.303 16.770 1.00 72.38 103 THR A C 1
ATOM 806 O O . THR A 1 103 ? -8.202 13.344 17.094 1.00 72.38 103 THR A O 1
ATOM 809 N N . LYS A 1 104 ? -6.148 14.274 17.094 1.00 69.12 104 LYS A N 1
ATOM 810 C CA . LYS A 1 104 ? -6.541 15.529 17.761 1.00 69.12 104 LYS A CA 1
ATOM 811 C C . LYS A 1 104 ? -7.572 16.326 16.957 1.00 69.12 104 LYS A C 1
ATOM 813 O O . LYS A 1 104 ? -8.367 17.045 17.549 1.00 69.12 104 LYS A O 1
ATOM 818 N N . ASP A 1 105 ? -7.575 16.143 15.642 1.00 70.00 105 ASP A N 1
ATOM 819 C CA . ASP A 1 105 ? -8.433 16.862 14.703 1.00 70.00 105 ASP A CA 1
ATOM 820 C C . ASP A 1 105 ? -9.757 16.119 14.438 1.00 70.00 105 ASP A C 1
ATOM 822 O O . ASP A 1 105 ? -10.609 16.607 13.702 1.00 70.00 105 ASP A O 1
ATOM 826 N N . GLY A 1 106 ? -9.945 14.928 15.027 1.00 66.62 106 GLY A N 1
ATOM 827 C CA . GLY A 1 106 ? -11.191 14.160 14.941 1.00 66.62 106 GLY A CA 1
ATOM 828 C C . GLY A 1 106 ? -11.441 13.445 13.608 1.00 66.62 106 GLY A C 1
ATOM 829 O O . GLY A 1 106 ? -12.509 12.860 13.434 1.00 66.62 106 GLY A O 1
ATOM 830 N N . PHE A 1 107 ? -10.486 13.452 12.671 1.00 72.12 107 PHE A N 1
ATOM 831 C CA . PHE A 1 107 ? -10.638 12.740 11.400 1.00 72.12 107 PHE A CA 1
ATOM 832 C C . PHE A 1 107 ? -10.665 11.212 11.589 1.00 72.12 107 PHE A C 1
ATOM 834 O O . PHE A 1 107 ? -9.843 10.664 12.330 1.00 72.12 107 PHE A O 1
ATOM 841 N N . PRO A 1 108 ? -11.590 10.499 10.923 1.00 75.25 108 PRO A N 1
ATOM 842 C CA . PRO A 1 108 ? -11.676 9.056 11.048 1.00 75.25 108 PRO A CA 1
ATOM 843 C C . PRO A 1 108 ? -10.506 8.349 10.360 1.00 75.25 108 PRO A C 1
ATOM 845 O O . PRO A 1 108 ? -9.905 8.871 9.419 1.00 75.25 108 PRO A O 1
ATOM 848 N N . LEU A 1 109 ? -10.202 7.130 10.811 1.00 80.88 109 LEU A N 1
ATOM 849 C CA . LEU A 1 109 ? -9.232 6.274 10.134 1.00 80.88 109 LEU A CA 1
ATOM 850 C C . LEU A 1 109 ? -9.725 5.952 8.720 1.00 80.88 109 LEU A C 1
ATOM 852 O O . LEU A 1 109 ? -10.858 5.508 8.536 1.00 80.88 109 LEU A O 1
ATOM 856 N N . SER A 1 110 ? -8.847 6.111 7.735 1.00 80.50 110 SER A N 1
ATOM 857 C CA . SER A 1 110 ? -9.067 5.645 6.366 1.00 80.50 110 SER A CA 1
ATOM 858 C C . SER A 1 110 ? -7.898 4.777 5.918 1.00 80.50 110 SER A C 1
ATOM 860 O O . SER A 1 110 ? -6.773 4.970 6.383 1.00 80.50 110 SER A O 1
ATOM 862 N N . ALA A 1 111 ? -8.146 3.851 4.987 1.00 80.12 111 ALA A N 1
ATOM 863 C CA . ALA A 1 111 ? -7.092 3.013 4.414 1.00 80.12 111 ALA A CA 1
ATOM 864 C C . ALA A 1 111 ? -5.985 3.853 3.744 1.00 80.12 111 ALA A C 1
ATOM 866 O O . ALA A 1 111 ? -4.814 3.516 3.851 1.00 80.12 111 ALA A O 1
ATOM 867 N N . ALA A 1 112 ? -6.336 5.002 3.153 1.00 78.75 112 ALA A N 1
ATOM 868 C CA . ALA A 1 112 ? -5.381 5.952 2.574 1.00 78.75 112 ALA A CA 1
ATOM 869 C C . ALA A 1 112 ? -4.455 6.621 3.609 1.00 78.75 112 ALA A C 1
ATOM 871 O O . ALA A 1 112 ? -3.415 7.164 3.250 1.00 78.75 112 ALA A O 1
ATOM 872 N N . GLY A 1 113 ? -4.824 6.601 4.893 1.00 78.19 113 GLY A N 1
ATOM 873 C CA . GLY A 1 113 ? -3.970 7.082 5.978 1.00 78.19 113 GLY A CA 1
ATOM 874 C C . GLY A 1 113 ? -2.875 6.094 6.385 1.00 78.19 113 GLY A C 1
ATOM 875 O O . GLY A 1 113 ? -1.993 6.477 7.156 1.00 78.19 113 GLY A O 1
ATOM 876 N N . ILE A 1 114 ? -2.934 4.851 5.892 1.00 83.88 114 ILE A N 1
ATOM 877 C CA . ILE A 1 114 ? -2.024 3.756 6.230 1.00 83.88 114 ILE A CA 1
ATOM 878 C C . ILE A 1 114 ? -0.869 3.725 5.230 1.00 83.88 114 ILE A C 1
ATOM 880 O O . ILE A 1 114 ? -1.073 3.658 4.023 1.00 83.88 114 ILE A O 1
ATOM 884 N N . THR A 1 115 ? 0.355 3.780 5.746 1.00 80.75 115 THR A N 1
ATOM 885 C CA . THR A 1 115 ? 1.596 3.877 4.969 1.00 80.75 115 THR A CA 1
ATOM 886 C C . THR A 1 115 ? 2.374 2.573 4.900 1.00 80.75 115 THR A C 1
ATOM 888 O O . THR A 1 115 ? 3.244 2.435 4.045 1.00 80.75 115 THR A O 1
ATOM 891 N N . GLY A 1 116 ? 2.086 1.616 5.782 1.00 79.69 116 GLY A N 1
ATOM 892 C CA . GLY A 1 116 ? 2.801 0.348 5.811 1.00 79.69 116 GLY A CA 1
ATOM 893 C C . GLY A 1 116 ? 2.179 -0.678 6.748 1.00 79.69 116 GLY A C 1
ATOM 894 O O . GLY A 1 116 ? 1.373 -0.344 7.618 1.00 79.69 116 GLY A O 1
ATOM 895 N N . PHE A 1 117 ? 2.605 -1.924 6.573 1.00 81.75 117 PHE A N 1
ATOM 896 C CA . PHE A 1 117 ? 2.284 -3.066 7.420 1.00 81.75 117 PHE A CA 1
ATOM 897 C C . PHE A 1 117 ? 3.538 -3.938 7.537 1.00 81.75 117 PHE A C 1
ATOM 899 O O . PHE A 1 117 ? 4.131 -4.275 6.515 1.00 81.75 117 PHE A O 1
ATOM 906 N N . ASP A 1 118 ? 3.960 -4.280 8.755 1.00 77.88 118 ASP A N 1
ATOM 907 C CA . ASP A 1 118 ? 5.151 -5.120 8.997 1.00 77.88 118 ASP A CA 1
ATOM 908 C C . ASP A 1 118 ? 4.829 -6.598 9.272 1.00 77.88 118 ASP A C 1
ATOM 910 O O . ASP A 1 118 ? 5.730 -7.387 9.549 1.00 77.88 118 ASP A O 1
ATOM 914 N N . GLY A 1 119 ? 3.553 -6.982 9.189 1.00 75.12 119 GLY A N 1
ATOM 915 C CA . GLY A 1 119 ? 3.075 -8.317 9.551 1.00 75.12 119 GLY A CA 1
ATOM 916 C C . GLY A 1 119 ? 2.297 -8.354 10.866 1.00 75.12 119 GLY A C 1
ATOM 917 O O . GLY A 1 119 ? 1.474 -9.252 11.050 1.00 75.12 119 GLY A O 1
ATOM 918 N N . GLU A 1 120 ? 2.484 -7.365 11.742 1.00 74.50 120 GLU A N 1
ATOM 919 C CA . GLU A 1 120 ? 1.783 -7.270 13.028 1.00 74.50 120 GLU A CA 1
ATOM 920 C C . GLU A 1 120 ? 1.102 -5.913 13.237 1.00 74.50 120 GLU A C 1
ATOM 922 O O . GLU A 1 120 ? -0.002 -5.851 13.783 1.00 74.50 120 GLU A O 1
ATOM 927 N N . GLN A 1 121 ? 1.738 -4.825 12.805 1.00 78.12 121 GLN A N 1
ATOM 928 C CA . GLN A 1 121 ? 1.330 -3.453 13.080 1.00 78.12 121 GLN A CA 1
ATOM 929 C C . GLN A 1 121 ? 1.122 -2.657 11.795 1.00 78.12 121 GLN A C 1
ATOM 931 O O . GLN A 1 121 ? 1.808 -2.835 10.787 1.00 78.12 121 GLN A O 1
ATOM 936 N N . LEU A 1 122 ? 0.158 -1.739 11.858 1.00 80.69 122 LEU A N 1
ATOM 937 C CA . LEU A 1 122 ? -0.139 -0.783 10.797 1.00 80.69 122 LEU A CA 1
ATOM 938 C C . LEU A 1 122 ? 0.540 0.553 11.103 1.00 80.69 122 LEU A C 1
ATOM 940 O O . LEU A 1 122 ? 0.398 1.098 12.203 1.00 80.69 122 LEU A O 1
ATOM 944 N N . TYR A 1 123 ? 1.233 1.091 10.105 1.00 78.38 123 TYR A N 1
ATOM 945 C CA . TYR A 1 123 ? 1.878 2.399 10.152 1.00 78.38 123 TYR A CA 1
ATOM 946 C C . TYR A 1 123 ? 0.991 3.442 9.482 1.00 78.38 123 TYR A C 1
ATOM 948 O O . TYR A 1 123 ? 0.372 3.171 8.457 1.00 78.38 123 TYR A O 1
ATOM 956 N N . LEU A 1 124 ? 0.931 4.642 10.055 1.00 77.81 124 LEU A N 1
ATOM 957 C CA . LEU A 1 124 ? 0.113 5.746 9.560 1.00 77.81 124 LEU A CA 1
ATOM 958 C C . LEU A 1 124 ? 0.981 6.929 9.132 1.00 77.81 124 LEU A C 1
ATOM 960 O O . LEU A 1 124 ? 2.082 7.131 9.647 1.00 77.81 124 LEU A O 1
ATOM 964 N N . HIS A 1 125 ? 0.446 7.766 8.240 1.00 67.12 125 HIS A N 1
ATOM 965 C CA . HIS A 1 125 ? 1.077 9.031 7.842 1.00 67.12 125 HIS A CA 1
ATOM 966 C C . HIS A 1 125 ? 1.302 9.980 9.029 1.00 67.12 125 HIS A C 1
ATOM 968 O O . HIS A 1 125 ? 2.274 10.735 9.052 1.00 67.12 125 HIS A O 1
ATOM 974 N N . THR A 1 126 ? 0.429 9.924 10.036 1.00 60.25 126 THR A N 1
ATOM 975 C CA . THR A 1 126 ? 0.678 10.519 11.351 1.00 60.25 126 THR A CA 1
ATOM 976 C C . THR A 1 126 ? 1.494 9.495 12.128 1.00 60.25 126 THR A C 1
ATOM 978 O O . THR A 1 126 ? 0.987 8.399 12.313 1.00 60.25 126 THR A O 1
ATOM 981 N N . SER A 1 127 ? 2.719 9.806 12.544 1.00 49.19 127 SER A N 1
ATOM 982 C CA . SER A 1 127 ? 3.737 8.928 13.159 1.00 49.19 127 SER A CA 1
ATOM 983 C C . SER A 1 127 ? 3.316 8.171 14.441 1.00 49.19 127 SER A C 1
ATOM 985 O O . SER A 1 127 ? 3.950 8.259 15.489 1.00 49.19 127 SER A O 1
ATOM 987 N N . THR A 1 128 ? 2.225 7.418 14.390 1.00 53.41 128 THR A N 1
ATOM 988 C CA . THR A 1 128 ? 1.604 6.682 15.486 1.00 53.41 128 THR A CA 1
ATOM 989 C C . THR A 1 128 ? 1.325 5.276 14.973 1.00 53.41 128 THR A C 1
ATOM 991 O O . THR A 1 128 ? 0.461 5.083 14.120 1.00 53.41 128 THR A O 1
ATOM 994 N N . ALA A 1 129 ? 2.100 4.306 15.457 1.00 56.19 129 ALA A N 1
ATOM 995 C CA . ALA A 1 129 ? 1.837 2.893 15.218 1.00 56.19 129 ALA A CA 1
ATOM 996 C C . ALA A 1 129 ? 0.530 2.492 15.918 1.00 56.19 129 ALA A C 1
ATOM 998 O O . ALA A 1 129 ? 0.261 2.944 17.036 1.00 56.19 129 ALA A O 1
ATOM 999 N N . MET A 1 130 ? -0.287 1.663 15.267 1.00 60.19 130 MET A N 1
ATOM 1000 C CA . MET A 1 130 ? -1.471 1.098 15.911 1.00 60.19 130 MET A CA 1
ATOM 1001 C C . MET A 1 130 ? -1.097 -0.123 16.734 1.00 60.19 130 MET A C 1
ATOM 1003 O O . MET A 1 130 ? -0.528 -1.081 16.214 1.00 60.19 130 MET A O 1
ATOM 1007 N N . THR A 1 131 ? -1.494 -0.126 18.002 1.00 58.31 131 THR A N 1
ATOM 1008 C CA . THR A 1 131 ? -1.500 -1.347 18.800 1.00 58.31 131 THR A CA 1
ATOM 1009 C C . THR A 1 131 ? -2.711 -2.184 18.387 1.00 58.31 131 THR A C 1
ATOM 1011 O O . THR A 1 131 ? -3.840 -1.699 18.514 1.00 58.31 131 THR A O 1
ATOM 1014 N N . PRO A 1 132 ? -2.528 -3.428 17.913 1.00 57.22 132 PRO A N 1
ATOM 1015 C CA . PRO A 1 132 ? -3.650 -4.338 17.753 1.00 57.22 132 PRO A CA 1
ATOM 1016 C C . PRO A 1 132 ? -4.289 -4.555 19.128 1.00 57.22 132 PRO A C 1
ATOM 1018 O O . PRO A 1 132 ? -3.613 -4.966 20.079 1.00 57.22 132 PRO A O 1
ATOM 1021 N N . GLU A 1 133 ? -5.585 -4.260 19.264 1.00 58.06 133 GLU A N 1
ATOM 1022 C CA . GLU A 1 133 ? -6.310 -4.643 20.470 1.00 58.06 133 GLU A CA 1
ATOM 1023 C C . GLU A 1 133 ? -6.470 -6.160 20.417 1.00 58.06 133 GLU A C 1
ATOM 1025 O O . GLU A 1 133 ? -7.300 -6.713 19.695 1.00 58.06 133 GLU A O 1
ATOM 1030 N N . LYS A 1 134 ? -5.577 -6.851 21.128 1.00 45.81 134 LYS A N 1
ATOM 1031 C CA . LYS A 1 134 ? -5.609 -8.299 21.280 1.00 45.81 134 LYS A CA 1
ATOM 1032 C C . LYS A 1 134 ? -6.968 -8.658 21.875 1.00 45.81 134 LYS A C 1
ATOM 1034 O O . LYS A 1 134 ? -7.182 -8.451 23.067 1.00 45.81 134 LYS A O 1
ATOM 1039 N N . ALA A 1 135 ? -7.868 -9.198 21.053 1.00 45.75 135 ALA A N 1
ATOM 1040 C CA . ALA A 1 135 ? -9.107 -9.809 21.508 1.00 45.75 135 ALA A CA 1
ATOM 1041 C C . ALA A 1 135 ? -8.745 -11.015 22.384 1.00 45.75 135 ALA A C 1
ATOM 1043 O O . ALA A 1 135 ? -8.580 -12.141 21.921 1.00 45.75 135 ALA A O 1
ATOM 1044 N N . ARG A 1 136 ? -8.532 -10.749 23.669 1.00 46.47 136 ARG A N 1
ATOM 1045 C CA . ARG A 1 136 ? -8.451 -11.752 24.713 1.00 46.47 136 ARG A CA 1
ATOM 1046 C C . ARG A 1 136 ? -9.859 -11.876 25.274 1.00 46.47 136 ARG A C 1
ATOM 1048 O O . ARG A 1 136 ? -10.197 -11.115 26.164 1.00 46.47 136 ARG A O 1
ATOM 1055 N N . ASP A 1 137 ? -10.655 -12.771 24.694 1.00 43.03 137 ASP A N 1
ATOM 1056 C CA . ASP A 1 137 ? -11.742 -13.470 25.396 1.00 43.03 137 ASP A CA 1
ATOM 1057 C C . ASP A 1 137 ? -12.420 -14.514 24.488 1.00 43.03 137 ASP A C 1
ATOM 1059 O O . ASP A 1 137 ? -13.390 -14.222 23.789 1.00 43.03 137 ASP A O 1
ATOM 1063 N N . ARG A 1 138 ? -11.885 -15.740 24.472 1.00 36.84 138 ARG A N 1
ATOM 1064 C CA . ARG A 1 138 ? -12.493 -16.957 25.054 1.00 36.84 138 ARG A CA 1
ATOM 1065 C C . ARG A 1 138 ? -11.711 -18.204 24.666 1.00 36.84 138 ARG A C 1
ATOM 1067 O O . ARG A 1 138 ? -11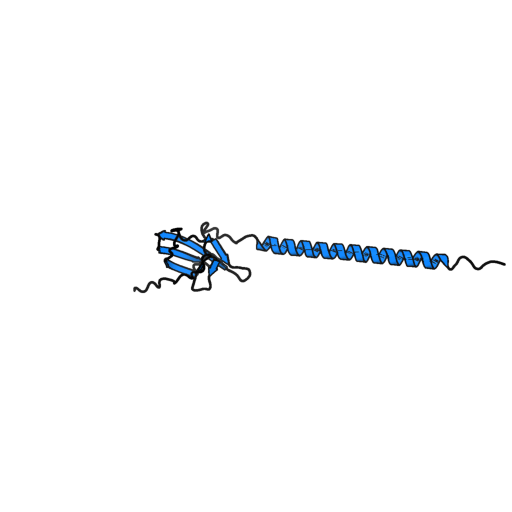.440 -18.377 23.461 1.00 36.84 138 ARG A O 1
#

Sequence (138 aa):
MSRLTREGELCQCTDKKRLSITLLIAFLSSIGLLAILVLFAVLLRMERSVAPTLIAHPNALWVGGEDGGVFIEVSKAEAPNYYVQVRHENGDMWSQGWVRYSTKDGFPLSAAGITGFDGEQLYLHTSTAMTPEKARDR